Protein AF-A0A2U3YAX7-F1 (afdb_monomer)

InterPro domains:
  IPR008532 NFACT, RNA-binding domain [PF05670] (1-44)
  IPR039730 Jlp2/Ccd25 [PTHR13049] (1-126)

Solvent-accessible surface area (backbone atoms only — not comparable to full-atom values): 8819 Å² total; per-residue (Å²): 111,66,68,55,49,50,52,31,63,74,28,90,64,43,53,79,40,63,64,39,78,39,82,46,62,62,75,91,38,59,38,76,60,91,90,51,57,92,92,58,72,48,65,75,50,73,85,63,53,43,78,46,77,44,60,70,84,60,65,68,61,50,57,54,54,56,72,69,60,76,83,78,79,79,58,65,64,61,58,49,51,51,54,59,48,49,58,52,50,52,54,50,51,52,53,51,51,51,56,48,51,55,53,52,52,51,48,54,50,50,54,51,50,52,51,48,50,53,50,52,49,52,51,52,50,52,55,48,53,53,50,51,51,53,51,52,51,51,51,50,51,53,54,52,54,61,66,72,71,111

Secondary structure (DSSP, 8-state):
-HHHHHHHHT-TTTTTSSSEEEEE--GGGEE--TTSPTT--EES-GGGPEEEEE-S--HHHHHHHHHT---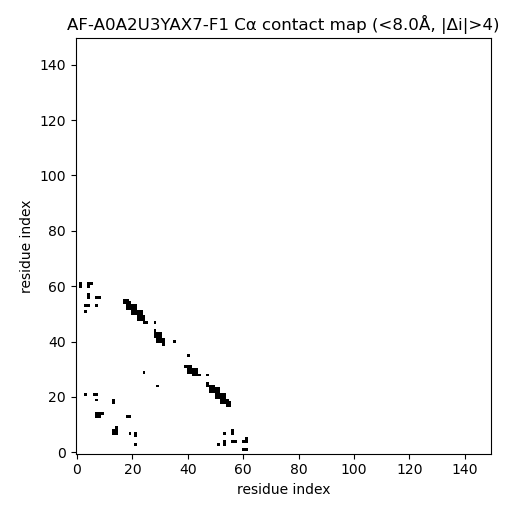----HHHHHHHHHHHHHHHHHHHHHHHHHHHHHHHHHHHHHHHHHHHHHHHHHHHHHHHHHHHHHHHHHHHHHHHHH--

Mean predicted aligned error: 16.53 Å

Structure (mmCIF, N/CA/C/O backbone):
data_AF-A0A2U3YAX7-F1
#
_entry.id   AF-A0A2U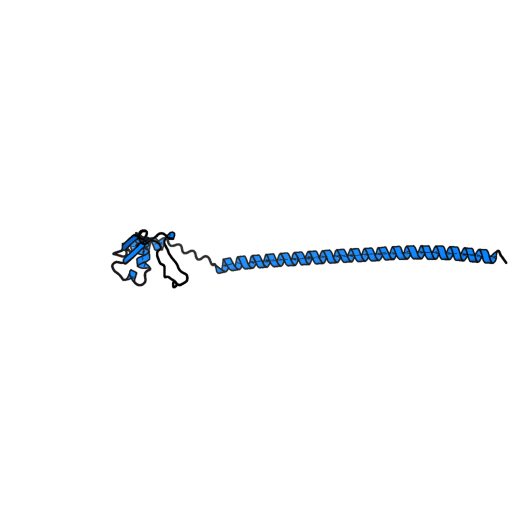3YAX7-F1
#
loop_
_atom_site.group_PDB
_atom_site.id
_atom_site.type_symbol
_atom_site.label_atom_id
_atom_site.label_alt_id
_atom_site.label_comp_id
_atom_site.label_asym_id
_atom_site.label_entity_id
_atom_site.label_seq_id
_atom_site.pdbx_PDB_ins_code
_atom_site.Cartn_x
_atom_site.Cartn_y
_atom_site.Cartn_z
_atom_site.occupancy
_atom_site.B_iso_or_equiv
_atom_site.auth_seq_id
_atom_site.auth_comp_id
_atom_site.auth_asym_id
_atom_site.auth_atom_id
_atom_site.pdbx_PDB_model_num
ATOM 1 N N . MET A 1 1 ? -8.594 -10.726 23.918 1.00 76.00 1 MET A N 1
ATOM 2 C CA . MET A 1 1 ? -9.242 -9.524 24.492 1.00 76.00 1 MET A CA 1
ATOM 3 C C . MET A 1 1 ? -8.551 -8.236 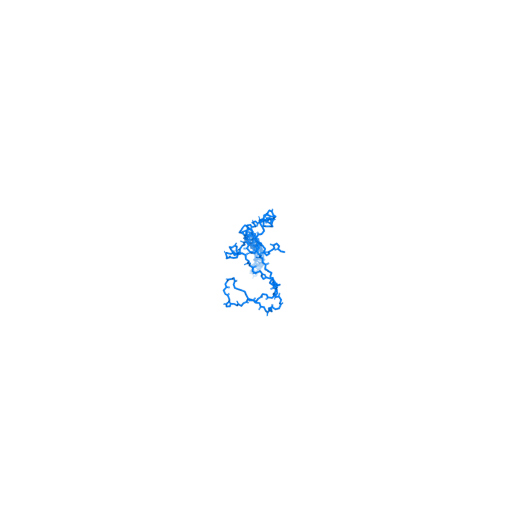24.060 1.00 76.00 1 MET A C 1
ATOM 5 O O . MET A 1 1 ? -9.243 -7.285 23.727 1.00 76.00 1 MET A O 1
ATOM 9 N N . ASP A 1 2 ? -7.221 -8.222 23.971 1.00 85.75 2 ASP A N 1
ATOM 10 C CA . ASP A 1 2 ? -6.407 -7.049 23.611 1.00 85.75 2 ASP A CA 1
ATOM 11 C C . ASP A 1 2 ? -6.876 -6.280 22.366 1.00 85.75 2 ASP A C 1
ATOM 13 O O . ASP A 1 2 ? -7.025 -5.059 22.410 1.00 85.75 2 ASP A O 1
ATOM 17 N N . CYS A 1 3 ? -7.200 -6.985 21.275 1.00 87.31 3 CYS A N 1
ATOM 18 C CA . CYS A 1 3 ? -7.688 -6.345 20.051 1.00 87.31 3 CYS A CA 1
ATOM 19 C C . CYS A 1 3 ? -9.002 -5.577 20.268 1.00 87.31 3 CYS A C 1
ATOM 21 O O . CYS A 1 3 ? -9.176 -4.506 19.698 1.00 87.31 3 CYS A O 1
ATOM 23 N N . ALA A 1 4 ? -9.916 -6.078 21.106 1.00 89.19 4 ALA A N 1
ATOM 24 C CA . ALA A 1 4 ? -11.192 -5.411 21.366 1.00 89.19 4 ALA A CA 1
ATOM 25 C C . ALA A 1 4 ? -10.989 -4.099 22.135 1.00 89.19 4 ALA A C 1
ATOM 27 O O . ALA A 1 4 ? -11.665 -3.105 21.869 1.00 89.19 4 ALA A O 1
ATOM 28 N N . HIS A 1 5 ? -10.029 -4.070 23.063 1.00 88.38 5 HIS A N 1
ATOM 29 C CA . HIS A 1 5 ? -9.663 -2.847 23.777 1.00 88.38 5 HIS A CA 1
ATOM 30 C C . HIS A 1 5 ? -9.007 -1.820 22.853 1.00 88.38 5 HIS A C 1
ATOM 32 O O . HIS A 1 5 ? -9.334 -0.638 22.944 1.00 88.38 5 HIS A O 1
ATOM 38 N N . LEU A 1 6 ? -8.150 -2.264 21.929 1.00 89.25 6 LEU A N 1
ATOM 39 C CA . LEU A 1 6 ? -7.554 -1.396 20.913 1.00 89.25 6 LEU A CA 1
ATOM 40 C C . LEU A 1 6 ? -8.619 -0.802 19.976 1.00 89.25 6 LEU A C 1
ATOM 42 O O . LEU A 1 6 ? -8.622 0.401 19.730 1.00 89.25 6 LEU A O 1
ATOM 46 N N . VAL A 1 7 ? -9.569 -1.619 19.508 1.00 89.56 7 VAL A N 1
ATOM 47 C CA . VAL A 1 7 ? -10.695 -1.163 18.673 1.00 89.56 7 VAL A CA 1
ATOM 48 C C . VAL A 1 7 ? -11.556 -0.142 19.415 1.00 89.56 7 VAL A C 1
ATOM 50 O O . VAL A 1 7 ? -11.896 0.896 18.852 1.00 89.56 7 VAL A O 1
ATOM 53 N N . LYS A 1 8 ? -11.870 -0.387 20.694 1.00 89.06 8 LYS A N 1
ATOM 54 C CA . LYS A 1 8 ? -12.606 0.576 21.524 1.00 89.06 8 LYS A CA 1
ATOM 55 C C . LYS A 1 8 ? -11.841 1.894 21.674 1.00 89.06 8 LYS A C 1
ATOM 57 O O . LYS A 1 8 ? -12.452 2.953 21.580 1.00 89.06 8 LYS A O 1
ATOM 62 N N . ALA A 1 9 ? -10.525 1.840 21.888 1.00 89.19 9 ALA A N 1
ATOM 63 C CA . ALA A 1 9 ? -9.689 3.030 22.036 1.00 89.19 9 ALA A CA 1
ATOM 64 C C . ALA A 1 9 ? -9.619 3.873 20.750 1.00 89.19 9 ALA A C 1
ATOM 66 O O . ALA A 1 9 ? -9.652 5.096 20.838 1.00 89.19 9 ALA A O 1
ATOM 67 N N . ASN A 1 10 ? -9.593 3.224 19.582 1.00 89.88 10 ASN A N 1
ATOM 68 C CA . ASN A 1 10 ? -9.524 3.875 18.268 1.00 89.88 10 ASN A CA 1
ATOM 69 C C . ASN A 1 10 ? -10.897 4.215 17.659 1.00 89.88 10 ASN A C 1
ATOM 71 O O . ASN A 1 10 ? -10.973 4.739 16.550 1.00 89.88 10 ASN A O 1
ATOM 75 N N . SER A 1 11 ? -11.995 3.915 18.353 1.00 88.94 11 SER A N 1
ATOM 76 C CA . SER A 1 11 ? -13.340 4.271 17.902 1.00 88.94 11 SER A CA 1
ATOM 77 C C . SER A 1 11 ? -13.702 5.686 18.356 1.00 88.94 11 SER A C 1
ATOM 79 O O . SER A 1 11 ? -13.660 5.980 19.549 1.00 88.94 11 SER A O 1
ATOM 81 N N . ILE A 1 12 ? -14.124 6.545 17.419 1.00 88.81 12 ILE A N 1
ATOM 82 C CA . ILE A 1 12 ? -14.488 7.953 17.680 1.00 88.81 12 ILE A CA 1
ATOM 83 C C . ILE A 1 12 ? -15.584 8.069 18.752 1.00 88.81 12 ILE A C 1
ATOM 85 O O . ILE A 1 12 ? -15.492 8.895 19.659 1.00 88.81 12 ILE A O 1
ATOM 89 N N . GLN A 1 13 ? -16.623 7.235 18.653 1.00 88.19 13 GLN A N 1
ATOM 90 C CA . GLN A 1 13 ? -17.711 7.190 19.633 1.00 88.19 13 GLN A CA 1
ATOM 91 C C . GLN A 1 13 ? -17.420 6.177 20.746 1.00 88.19 13 GLN A C 1
ATOM 93 O O . GLN A 1 13 ? -17.618 6.474 21.924 1.00 88.19 13 GLN A O 1
ATOM 98 N N . GLY A 1 14 ? -16.895 5.000 20.393 1.00 85.62 14 GLY A N 1
ATOM 99 C CA . GLY A 1 14 ? -16.712 3.893 21.330 1.00 85.62 14 GLY A CA 1
ATOM 100 C C . GLY A 1 14 ? -15.712 4.169 22.457 1.00 85.62 14 GLY A C 1
ATOM 101 O O . GLY A 1 14 ? -15.834 3.577 23.531 1.00 85.62 14 GLY A O 1
ATOM 102 N N . CYS A 1 15 ? -14.763 5.091 22.267 1.00 87.38 15 CYS A N 1
ATOM 103 C CA . CYS A 1 15 ? -13.795 5.440 23.305 1.00 87.38 15 CYS A CA 1
ATOM 104 C C . CYS A 1 15 ? -14.424 6.185 24.497 1.00 87.38 15 CYS A C 1
ATOM 106 O O . CYS A 1 15 ? -13.908 6.076 25.609 1.00 87.38 15 CYS A O 1
ATOM 108 N N . LYS A 1 16 ? -15.540 6.900 24.279 1.00 87.38 16 LYS A N 1
ATOM 109 C CA . LYS A 1 16 ? -16.263 7.674 25.307 1.00 87.38 16 LYS A CA 1
ATOM 110 C C . LYS A 1 16 ? -17.376 6.875 25.987 1.00 87.38 16 LYS A C 1
ATOM 112 O O . LYS A 1 16 ? -17.858 7.273 27.041 1.00 87.38 16 LYS A O 1
ATOM 117 N N . MET A 1 17 ? -17.808 5.771 25.381 1.00 87.38 17 MET A N 1
ATOM 118 C CA . MET A 1 17 ? -18.887 4.936 25.905 1.00 87.38 17 MET A CA 1
ATOM 119 C C . MET A 1 17 ? -18.360 3.968 26.966 1.00 87.38 17 MET A C 1
ATOM 121 O O . MET A 1 17 ? -17.285 3.386 26.796 1.00 87.38 17 MET A O 1
ATOM 125 N N . ASN A 1 18 ? -19.147 3.736 28.021 1.00 84.69 18 ASN A N 1
ATOM 126 C CA . ASN A 1 18 ? -18.813 2.771 29.072 1.00 84.69 18 ASN A CA 1
ATOM 127 C C . ASN A 1 18 ? -18.641 1.375 28.466 1.00 84.69 18 ASN A C 1
ATOM 129 O O . ASN A 1 18 ? -17.527 0.887 28.345 1.00 84.69 18 ASN A O 1
ATOM 133 N N . ASN A 1 19 ? -19.700 0.786 27.925 1.00 87.62 19 ASN A N 1
ATOM 134 C CA . ASN A 1 19 ? -19.676 -0.502 27.239 1.00 87.62 19 ASN A CA 1
ATOM 135 C C . ASN A 1 19 ? -19.713 -0.336 25.711 1.00 87.62 19 ASN A C 1
ATOM 137 O O . ASN A 1 19 ? -20.418 0.517 25.182 1.00 87.62 19 ASN A O 1
ATOM 141 N N . VAL A 1 20 ? -18.934 -1.148 24.990 1.00 90.50 20 VAL A N 1
ATOM 142 C CA . VAL A 1 20 ? -18.960 -1.219 23.518 1.00 90.50 20 VAL A CA 1
ATOM 143 C C . VAL A 1 20 ? -18.958 -2.675 23.081 1.00 90.50 20 VAL A C 1
ATOM 145 O O . VAL A 1 20 ? -18.195 -3.479 23.613 1.00 90.50 20 VAL A O 1
ATOM 148 N N . ASN A 1 21 ? -19.776 -2.990 22.082 1.00 91.56 21 ASN A N 1
ATOM 149 C CA . ASN A 1 21 ? -19.804 -4.298 21.446 1.00 91.56 21 ASN A CA 1
ATOM 150 C C . ASN A 1 21 ? -18.831 -4.310 20.266 1.00 91.56 21 ASN A C 1
ATOM 152 O O . ASN A 1 21 ? -18.976 -3.530 19.326 1.00 91.56 21 ASN A O 1
ATOM 156 N N . VAL A 1 22 ? -17.842 -5.198 20.313 1.00 90.94 22 VAL A N 1
ATOM 157 C CA . VAL A 1 22 ? -16.874 -5.406 19.235 1.00 90.94 22 VAL A CA 1
ATOM 158 C C . VAL A 1 22 ? -17.240 -6.674 18.478 1.00 90.94 22 VAL A C 1
ATOM 160 O O . VAL A 1 22 ? -17.407 -7.743 19.066 1.00 90.94 22 VAL A O 1
ATOM 163 N N . VAL A 1 23 ? -17.358 -6.547 17.160 1.00 92.06 23 VAL A N 1
ATOM 164 C CA . VAL A 1 23 ? -17.658 -7.656 16.256 1.00 92.06 23 VAL A CA 1
ATOM 165 C C . VAL A 1 23 ? -16.365 -8.342 15.819 1.00 92.06 23 VAL A C 1
ATOM 167 O O . VAL A 1 23 ? -15.474 -7.716 15.252 1.00 92.06 23 VAL A O 1
ATOM 170 N N . TYR A 1 24 ? -16.299 -9.650 16.043 1.00 91.81 24 TYR A N 1
ATOM 171 C CA . TYR A 1 24 ? -15.280 -10.554 15.535 1.00 91.81 24 TYR A CA 1
ATOM 172 C C . TYR A 1 24 ? -15.873 -11.428 14.437 1.00 91.81 24 TYR A C 1
ATOM 174 O O . TYR A 1 24 ? -16.775 -12.229 14.679 1.00 91.81 24 TYR A O 1
ATOM 182 N N . THR A 1 25 ? -15.338 -11.297 13.230 1.00 92.25 25 THR A N 1
ATOM 183 C CA . THR A 1 25 ? -15.733 -12.105 12.077 1.00 92.25 25 THR A CA 1
ATOM 184 C C . THR A 1 25 ? -14.497 -12.446 11.245 1.00 92.25 25 THR A C 1
ATOM 186 O O . THR A 1 25 ? -13.585 -11.619 11.152 1.00 92.25 25 THR A O 1
ATOM 189 N N . PRO A 1 26 ? -14.431 -13.639 10.630 1.00 92.88 26 PRO A N 1
ATOM 190 C CA . PRO A 1 26 ? -13.391 -13.938 9.654 1.00 92.88 26 PRO A CA 1
ATOM 191 C C . PRO A 1 26 ? -13.521 -13.032 8.422 1.00 92.88 26 PRO A C 1
ATOM 193 O O . PRO A 1 26 ? -14.624 -12.625 8.046 1.00 92.88 26 PRO A O 1
ATOM 196 N N . TRP A 1 27 ? -12.387 -12.752 7.772 1.00 91.25 27 TRP A N 1
ATOM 197 C CA . TRP A 1 27 ? -12.311 -11.890 6.586 1.00 91.25 27 TRP A CA 1
ATOM 198 C C . TRP A 1 27 ? -13.163 -12.412 5.420 1.00 91.25 27 TRP A C 1
ATOM 200 O O . TRP A 1 27 ? -13.775 -11.629 4.703 1.00 91.25 27 TRP A O 1
ATOM 210 N N . SER A 1 28 ? -13.268 -13.737 5.285 1.00 93.94 28 SER A N 1
ATOM 211 C CA . SER A 1 28 ? -14.064 -14.417 4.257 1.00 93.94 28 SER A CA 1
ATOM 212 C C . SER A 1 28 ? -15.570 -14.159 4.367 1.00 93.94 28 SER A C 1
ATOM 214 O O . SER A 1 28 ? -16.309 -14.418 3.423 1.00 93.94 28 SER A O 1
ATOM 216 N N . ASN A 1 29 ? -16.039 -13.659 5.512 1.00 93.44 29 ASN A N 1
ATOM 217 C CA . ASN A 1 29 ? -17.442 -13.337 5.747 1.00 93.44 29 ASN A CA 1
ATOM 218 C C . ASN A 1 29 ? -17.778 -11.861 5.459 1.00 93.44 29 ASN A C 1
ATOM 220 O O . ASN A 1 29 ? -18.943 -11.473 5.544 1.00 93.44 29 ASN A O 1
ATOM 224 N N . LEU A 1 30 ? -16.788 -11.027 5.131 1.00 92.75 30 LEU A N 1
ATOM 225 C CA . LEU A 1 30 ? -17.009 -9.623 4.793 1.00 92.75 30 LEU A CA 1
ATOM 226 C C . LEU A 1 30 ? -17.555 -9.504 3.367 1.00 92.75 30 LEU A C 1
ATOM 228 O O . LEU A 1 30 ? -16.958 -10.008 2.421 1.00 92.75 30 LEU A O 1
ATOM 232 N N . LYS A 1 31 ? -18.678 -8.800 3.217 1.00 93.00 31 LYS A N 1
ATOM 233 C CA . LYS A 1 31 ? -19.323 -8.518 1.934 1.00 93.00 31 LYS A CA 1
ATOM 234 C C . LYS A 1 31 ? -19.149 -7.044 1.591 1.00 93.00 31 LYS A C 1
ATOM 236 O O . LYS A 1 31 ? -19.619 -6.181 2.333 1.00 93.00 31 LYS A O 1
ATOM 241 N N . LYS A 1 32 ? -18.547 -6.759 0.438 1.00 92.56 32 LYS A N 1
ATOM 242 C CA . LYS A 1 32 ? -18.459 -5.409 -0.129 1.00 92.56 32 LYS A CA 1
ATOM 243 C C . LYS A 1 32 ? -19.118 -5.396 -1.504 1.00 92.56 32 LYS A C 1
ATOM 245 O O . LYS A 1 32 ? -18.754 -6.195 -2.360 1.00 92.56 32 LYS A O 1
ATOM 250 N N . THR A 1 33 ? -20.100 -4.522 -1.702 1.00 92.12 33 THR A N 1
ATOM 251 C CA . THR A 1 33 ? -20.695 -4.257 -3.021 1.00 92.12 33 THR A CA 1
ATOM 252 C C . THR A 1 33 ? -20.143 -2.951 -3.585 1.00 92.12 33 THR A C 1
ATOM 254 O O . THR A 1 33 ? -19.658 -2.111 -2.826 1.00 92.12 33 THR A O 1
ATOM 257 N N . ALA A 1 34 ? -20.185 -2.795 -4.911 1.00 91.25 34 ALA A N 1
ATOM 258 C CA . ALA A 1 34 ? -19.676 -1.598 -5.585 1.00 91.25 34 ALA A CA 1
ATOM 259 C C . ALA A 1 34 ? -20.421 -0.325 -5.150 1.00 91.25 34 ALA A C 1
ATOM 261 O O . ALA A 1 34 ? -19.812 0.730 -5.038 1.00 91.25 34 ALA A O 1
ATOM 262 N N . ASP A 1 35 ? -21.705 -0.459 -4.815 1.00 92.62 35 ASP A N 1
ATOM 263 C CA . ASP A 1 35 ? -22.568 0.650 -4.396 1.00 92.62 35 ASP A CA 1
ATOM 264 C C . ASP A 1 35 ? -22.387 1.064 -2.922 1.00 92.62 35 ASP A C 1
ATOM 266 O O . ASP A 1 35 ? -23.106 1.929 -2.437 1.00 92.62 35 ASP A O 1
ATOM 270 N N . MET A 1 36 ? -21.487 0.419 -2.165 1.00 93.56 36 MET A N 1
ATOM 271 C CA . MET A 1 36 ? -21.275 0.738 -0.746 1.00 93.56 36 MET A CA 1
ATOM 272 C C . MET A 1 36 ? -20.202 1.807 -0.551 1.00 93.56 36 MET A C 1
ATOM 274 O O . MET A 1 36 ? -19.060 1.618 -0.980 1.00 93.56 36 MET A O 1
ATOM 278 N N . ASP A 1 37 ? -20.511 2.811 0.269 1.00 91.56 37 ASP A N 1
ATOM 279 C CA . ASP A 1 37 ? -19.599 3.895 0.642 1.00 91.56 37 ASP A CA 1
ATOM 280 C C . ASP A 1 37 ? -18.305 3.412 1.313 1.00 91.56 37 ASP A C 1
ATOM 282 O O . ASP A 1 37 ? -18.210 2.318 1.889 1.00 91.56 37 ASP A O 1
ATOM 286 N N . VAL A 1 38 ? -17.262 4.240 1.251 1.00 88.56 38 VAL A N 1
ATOM 287 C CA . VAL A 1 38 ? -15.965 3.956 1.879 1.00 88.56 38 VAL A CA 1
ATOM 288 C C . VAL A 1 38 ? -16.148 3.768 3.390 1.00 88.56 38 VAL A C 1
ATOM 290 O O . VAL A 1 38 ? -16.718 4.610 4.074 1.00 88.56 38 VAL A O 1
ATOM 293 N N . GLY A 1 39 ? -15.669 2.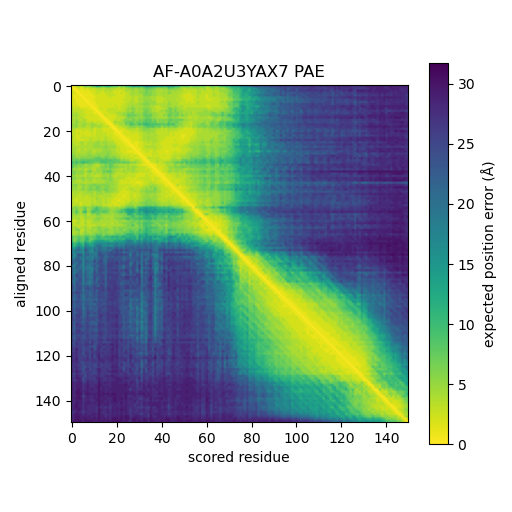637 3.916 1.00 86.81 39 GLY A N 1
ATOM 294 C CA . GLY A 1 39 ? -15.826 2.259 5.326 1.00 86.81 39 GLY A CA 1
ATOM 295 C C . GLY A 1 39 ? -17.082 1.437 5.642 1.00 86.81 39 GLY A C 1
ATOM 296 O O . GLY A 1 39 ? -17.131 0.808 6.697 1.00 86.81 39 GLY A O 1
ATOM 297 N N . GLN A 1 40 ? -18.057 1.353 4.731 1.00 90.75 40 GLN A N 1
ATOM 298 C CA . GLN A 1 40 ? -19.219 0.477 4.896 1.00 90.75 40 GLN A CA 1
ATOM 299 C C . GLN A 1 40 ? -18.908 -0.950 4.427 1.00 90.75 40 GLN A C 1
ATOM 301 O O . GLN A 1 40 ? -18.384 -1.158 3.327 1.00 90.75 40 GLN A O 1
ATOM 306 N N . ILE A 1 41 ? -19.249 -1.936 5.259 1.00 91.44 41 ILE A N 1
ATOM 307 C CA . ILE A 1 41 ? -19.053 -3.366 4.999 1.00 91.44 41 ILE A CA 1
ATOM 308 C C . ILE A 1 41 ? -20.279 -4.131 5.521 1.00 91.44 41 ILE A C 1
ATOM 310 O O . ILE A 1 41 ? -20.797 -3.817 6.592 1.00 91.44 41 ILE A O 1
ATOM 314 N N . GLY A 1 42 ? -20.750 -5.126 4.767 1.00 92.12 42 GLY A N 1
ATOM 315 C CA . GLY A 1 42 ? -21.787 -6.072 5.192 1.00 92.12 42 GLY A CA 1
ATOM 316 C C . GLY A 1 42 ? -21.217 -7.445 5.565 1.00 92.12 42 GLY A C 1
ATOM 317 O O . GLY A 1 42 ? -20.020 -7.692 5.434 1.00 92.12 42 GLY A O 1
ATOM 318 N N . PHE A 1 43 ? -22.082 -8.375 5.976 1.00 94.62 43 PHE A N 1
ATOM 319 C CA . PHE A 1 43 ? -21.703 -9.767 6.258 1.00 94.62 43 PHE A CA 1
ATOM 320 C C . PHE A 1 43 ? -22.440 -10.737 5.334 1.00 94.62 43 PHE A C 1
ATOM 322 O O . PHE A 1 43 ? -23.615 -10.529 5.029 1.00 94.62 43 PHE A O 1
ATOM 329 N N . HIS A 1 44 ? -21.775 -11.813 4.910 1.00 92.69 44 HIS A N 1
ATOM 330 C CA . HIS A 1 44 ? -22.414 -12.888 4.145 1.00 92.69 44 HIS A CA 1
ATOM 331 C C . HIS A 1 44 ? -23.284 -13.786 5.037 1.00 92.69 44 HIS A C 1
ATOM 333 O O . HIS A 1 44 ? -24.403 -14.136 4.669 1.00 92.69 44 HIS A O 1
ATOM 339 N N . ARG A 1 45 ? -22.784 -14.146 6.222 1.00 93.62 45 ARG A N 1
ATOM 340 C CA . ARG A 1 45 ? -23.437 -15.009 7.211 1.00 93.62 45 ARG A CA 1
ATOM 341 C C . ARG A 1 45 ? -23.356 -14.369 8.591 1.00 93.62 45 ARG A C 1
ATOM 343 O O . ARG A 1 45 ? -22.279 -14.234 9.165 1.00 93.62 45 ARG A O 1
ATOM 350 N N . GLN A 1 46 ? -24.508 -14.035 9.168 1.00 91.81 46 GLN A N 1
ATOM 351 C CA . GLN A 1 46 ? -24.567 -13.472 10.524 1.00 91.81 46 GLN A CA 1
ATOM 352 C C . GLN A 1 46 ? -24.195 -14.485 11.617 1.00 91.81 46 GLN A C 1
ATOM 354 O O . GLN A 1 46 ? -23.765 -14.091 12.692 1.00 91.81 46 GLN A O 1
ATOM 359 N N . LYS A 1 47 ? -24.302 -15.791 11.347 1.00 91.88 47 LYS A N 1
ATOM 360 C CA . LYS A 1 47 ? -23.933 -16.845 12.309 1.00 91.88 47 LYS A CA 1
ATOM 361 C C . LYS A 1 47 ? -22.433 -16.885 12.623 1.00 91.88 47 LYS A C 1
ATOM 363 O O . LYS A 1 47 ? -22.055 -17.296 13.713 1.00 91.88 47 LYS A O 1
ATOM 368 N N . ASP A 1 48 ? -21.599 -16.433 11.688 1.00 90.00 48 ASP A N 1
ATOM 369 C CA . ASP A 1 48 ? -20.138 -16.407 11.844 1.00 90.00 48 ASP A CA 1
ATOM 370 C C . ASP A 1 48 ? -19.656 -15.135 12.572 1.00 90.00 48 ASP A C 1
ATOM 372 O O . ASP A 1 48 ? -18.456 -14.945 12.783 1.00 90.00 48 ASP A O 1
ATOM 376 N N . VAL A 1 49 ? -20.588 -14.256 12.960 1.00 91.00 49 VAL A N 1
ATOM 377 C CA . VAL A 1 49 ? -20.315 -13.024 13.697 1.00 91.00 49 VAL A CA 1
ATOM 378 C C . VAL A 1 49 ? -20.357 -13.311 15.194 1.00 91.00 49 VAL A C 1
ATOM 380 O O . VAL A 1 49 ? -21.398 -13.649 15.753 1.00 91.00 49 VAL A O 1
ATOM 383 N N . LYS A 1 50 ? -19.219 -13.135 15.865 1.00 92.44 50 LYS A N 1
ATOM 384 C CA . LYS A 1 50 ? -19.112 -13.209 17.325 1.00 92.44 50 LYS A CA 1
ATOM 385 C C . LYS A 1 50 ? -19.060 -11.803 17.898 1.00 92.44 50 LYS A C 1
ATOM 387 O O . LYS A 1 50 ? -18.241 -10.994 17.473 1.00 92.44 50 LYS A O 1
ATOM 392 N N . ILE A 1 51 ? -19.910 -11.510 18.874 1.00 91.94 51 ILE A N 1
ATOM 393 C CA . ILE A 1 51 ? -19.946 -10.203 19.535 1.00 91.94 51 ILE A CA 1
ATOM 394 C C . ILE A 1 51 ? -19.276 -10.332 20.900 1.00 91.94 51 ILE A C 1
ATOM 396 O O . ILE A 1 51 ? -19.621 -11.216 21.680 1.00 91.94 51 ILE A O 1
ATOM 400 N N . VAL A 1 52 ? -18.312 -9.458 21.178 1.00 90.56 52 VAL A N 1
ATOM 401 C CA . VAL A 1 52 ? -17.616 -9.378 22.465 1.00 90.56 52 VAL A CA 1
ATOM 402 C C . VAL A 1 52 ? -17.866 -8.008 23.073 1.00 90.56 52 VAL A C 1
ATOM 404 O O . VAL A 1 52 ? -17.535 -6.985 22.472 1.00 90.56 52 VAL A O 1
ATOM 407 N N . THR A 1 53 ? -18.423 -7.983 24.278 1.00 89.88 53 THR A N 1
ATOM 408 C CA . THR A 1 53 ? -18.677 -6.743 25.014 1.00 89.88 53 THR A CA 1
ATOM 409 C C . THR A 1 53 ? -17.437 -6.330 25.800 1.00 89.88 53 THR A C 1
ATOM 411 O O . THR A 1 53 ? -16.864 -7.121 26.546 1.00 89.88 53 THR A O 1
ATOM 414 N N . VAL A 1 54 ? -17.022 -5.074 25.640 1.00 86.19 54 VAL A N 1
ATOM 415 C CA . VAL A 1 54 ? -15.916 -4.458 26.379 1.00 86.19 54 VAL A CA 1
ATOM 416 C C . VAL A 1 54 ? -16.462 -3.368 27.296 1.00 86.19 54 VAL A C 1
ATOM 418 O O . VAL A 1 54 ? -16.869 -2.303 26.822 1.00 86.19 54 VAL A O 1
ATOM 421 N N . GLU A 1 55 ? -16.432 -3.622 28.604 1.00 82.81 55 GLU A N 1
ATOM 422 C CA . GLU A 1 55 ? -17.012 -2.747 29.636 1.00 82.81 55 GLU A CA 1
ATOM 423 C C . GLU A 1 55 ? -16.099 -1.618 30.108 1.00 82.81 55 GLU A C 1
ATOM 425 O O . GLU A 1 55 ? -16.561 -0.516 30.365 1.00 82.81 55 GLU A O 1
ATOM 430 N N . LYS A 1 56 ? -14.800 -1.870 30.272 1.00 80.19 56 LYS A N 1
ATOM 431 C CA . LYS A 1 56 ? -13.845 -0.840 30.690 1.00 80.19 56 LYS A CA 1
ATOM 432 C C . LYS A 1 56 ? -12.610 -0.898 29.816 1.00 80.19 56 LYS A C 1
ATOM 434 O O . LYS A 1 56 ? -12.139 -1.967 29.433 1.00 80.19 56 LYS A O 1
ATOM 439 N N . LYS A 1 57 ? -12.098 0.284 29.482 1.00 72.56 57 LYS A N 1
ATOM 440 C CA . LYS A 1 57 ? -10.814 0.425 28.803 1.00 72.56 57 LYS A CA 1
ATOM 441 C C . LYS A 1 57 ? -9.708 0.119 29.810 1.00 72.56 57 LYS A C 1
ATOM 443 O O . LYS A 1 57 ? -9.614 0.779 30.840 1.00 72.56 57 LYS A O 1
ATOM 448 N N . VAL A 1 58 ? -8.869 -0.861 29.492 1.00 82.06 58 VAL A N 1
ATOM 449 C CA . VAL A 1 58 ? -7.690 -1.205 30.292 1.00 82.06 58 VAL A CA 1
ATOM 450 C C . VAL A 1 58 ? -6.472 -0.519 29.675 1.00 82.06 58 VAL A C 1
ATOM 452 O O . VAL A 1 58 ? -5.972 -0.944 28.632 1.00 82.06 58 VAL A O 1
ATOM 455 N N . ASN A 1 59 ? -6.006 0.563 30.304 1.00 81.69 59 ASN A N 1
ATOM 456 C CA . ASN A 1 59 ? -4.883 1.361 29.795 1.00 81.69 59 ASN A CA 1
ATOM 457 C C . ASN A 1 59 ? -3.565 0.578 29.756 1.00 81.69 59 ASN A C 1
ATOM 459 O O . ASN A 1 59 ? -2.761 0.796 28.858 1.00 81.69 59 ASN A O 1
ATOM 463 N N . GLU A 1 60 ? -3.354 -0.366 30.672 1.00 84.94 60 GLU A N 1
ATOM 464 C CA . GLU A 1 60 ? -2.144 -1.198 30.705 1.00 84.94 60 GLU A CA 1
ATOM 465 C C . GLU A 1 60 ? -1.972 -2.027 29.427 1.00 84.94 60 GLU A C 1
ATOM 467 O O . GLU A 1 60 ? -0.873 -2.112 28.878 1.00 84.94 60 GLU A O 1
ATOM 472 N N . ILE A 1 61 ? -3.073 -2.583 28.910 1.00 84.56 61 ILE A N 1
ATOM 473 C CA . ILE A 1 61 ? -3.072 -3.378 27.678 1.00 84.56 61 ILE A CA 1
ATOM 474 C C . ILE A 1 61 ? -2.717 -2.493 26.481 1.00 84.56 61 ILE A C 1
ATOM 476 O O . ILE A 1 61 ? -1.907 -2.898 25.650 1.00 84.56 61 ILE A O 1
ATOM 480 N N . LEU A 1 62 ? -3.268 -1.278 26.418 1.00 84.06 62 LEU A N 1
ATOM 481 C CA . LEU A 1 62 ? -2.955 -0.316 25.358 1.00 84.06 62 LEU A CA 1
ATOM 482 C C . LEU A 1 62 ? -1.490 0.118 25.414 1.00 84.06 62 LEU A C 1
ATOM 484 O O . LEU A 1 62 ? -0.787 0.002 24.417 1.00 84.06 62 LEU A O 1
ATOM 488 N N . ASN A 1 63 ? -1.009 0.512 26.593 1.00 85.75 63 ASN A N 1
ATOM 489 C CA . ASN A 1 63 ? 0.369 0.956 26.787 1.00 85.75 63 ASN A CA 1
ATOM 490 C C . ASN A 1 63 ? 1.377 -0.152 26.450 1.00 85.75 63 ASN A C 1
ATOM 492 O O . ASN A 1 63 ? 2.453 0.124 25.924 1.00 85.75 63 ASN A O 1
ATOM 496 N N . ARG A 1 64 ? 1.048 -1.418 26.734 1.00 88.88 64 ARG A N 1
ATOM 497 C CA . ARG A 1 64 ? 1.875 -2.564 26.335 1.00 88.88 64 ARG A CA 1
ATOM 498 C C . ARG A 1 64 ? 1.918 -2.736 24.815 1.00 88.88 64 ARG A C 1
ATOM 500 O O . ARG A 1 64 ? 2.995 -2.974 24.281 1.00 88.88 64 ARG A O 1
ATOM 507 N N . LEU A 1 65 ? 0.775 -2.624 24.134 1.00 84.25 65 LEU A N 1
ATOM 508 C CA . LEU A 1 65 ? 0.687 -2.754 22.673 1.00 84.25 65 LEU A CA 1
ATOM 509 C C . LEU A 1 65 ? 1.370 -1.595 21.940 1.00 84.25 65 LEU A C 1
ATOM 511 O O . LEU A 1 65 ? 1.970 -1.793 20.890 1.00 84.25 65 LEU A O 1
ATOM 515 N N . GLU A 1 66 ? 1.290 -0.386 22.484 1.00 83.06 66 GLU A N 1
ATOM 516 C CA . GLU A 1 66 ? 1.911 0.793 21.885 1.00 83.06 66 GLU A CA 1
ATOM 517 C C . GLU A 1 66 ? 3.439 0.728 21.967 1.00 83.06 66 GLU A C 1
ATOM 519 O O . GLU A 1 66 ? 4.123 1.047 21.001 1.00 83.06 66 GLU A O 1
ATOM 524 N N . LYS A 1 67 ? 3.985 0.183 23.062 1.00 81.62 67 LYS A N 1
ATOM 525 C CA . LYS A 1 67 ? 5.431 -0.060 23.201 1.00 81.62 67 LYS A CA 1
ATOM 526 C C . LYS A 1 67 ? 5.988 -1.071 22.198 1.00 81.62 67 LYS A C 1
ATOM 528 O O . LYS A 1 67 ? 7.168 -1.004 21.874 1.00 81.62 67 LYS A O 1
ATOM 533 N N . THR A 1 68 ? 5.177 -2.016 21.724 1.00 76.69 68 THR A N 1
ATOM 534 C CA . THR A 1 68 ? 5.595 -3.000 20.711 1.00 76.69 68 THR A CA 1
ATOM 535 C C . THR A 1 68 ? 5.299 -2.545 19.283 1.00 76.69 68 THR A C 1
ATOM 537 O O . THR A 1 68 ? 5.659 -3.244 18.332 1.00 76.69 68 THR A O 1
ATOM 540 N N . LYS A 1 69 ? 4.660 -1.382 19.105 1.00 75.25 69 LYS A N 1
ATOM 541 C CA . LYS A 1 69 ? 4.355 -0.819 17.794 1.00 75.25 69 LYS A CA 1
ATOM 542 C C . LYS A 1 69 ? 5.648 -0.340 17.134 1.00 75.25 69 LYS A C 1
ATOM 544 O O . LYS A 1 69 ? 6.161 0.732 17.428 1.00 75.25 69 LYS A O 1
ATOM 549 N N . MET A 1 70 ? 6.165 -1.140 16.210 1.00 68.38 70 MET A N 1
ATOM 550 C CA . MET A 1 70 ? 7.215 -0.707 15.292 1.00 68.38 70 MET A CA 1
ATOM 551 C C . MET A 1 70 ? 6.557 -0.128 14.043 1.00 68.38 70 MET A C 1
ATOM 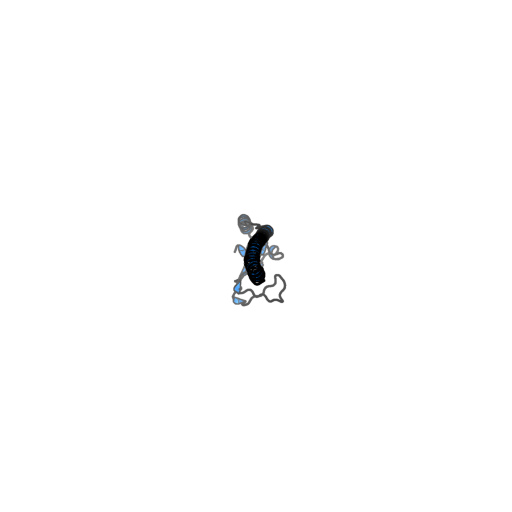553 O O . MET A 1 70 ? 6.124 -0.871 13.163 1.00 68.38 70 MET A O 1
ATOM 557 N N . GLU A 1 71 ? 6.468 1.197 13.958 1.00 62.09 71 GLU A N 1
ATOM 558 C CA . GLU A 1 71 ? 6.107 1.857 12.706 1.00 62.09 71 GLU A CA 1
ATOM 559 C C . GLU A 1 71 ? 7.321 1.842 11.781 1.00 62.09 71 GLU A C 1
ATOM 561 O O . GLU A 1 71 ? 8.265 2.616 11.929 1.00 62.09 71 GLU A O 1
ATOM 566 N N . ARG A 1 72 ? 7.312 0.920 10.818 1.00 60.88 72 ARG A N 1
ATOM 567 C CA . ARG A 1 72 ? 8.129 1.096 9.624 1.00 60.88 72 ARG A CA 1
ATOM 568 C C . ARG A 1 72 ? 7.383 2.089 8.743 1.00 60.88 72 ARG A C 1
ATOM 570 O O . ARG A 1 72 ? 6.223 1.853 8.414 1.00 60.88 72 ARG A O 1
ATOM 577 N N . PHE A 1 73 ? 8.063 3.151 8.340 1.00 55.41 73 PHE A N 1
ATOM 578 C CA . PHE A 1 73 ? 7.648 4.005 7.234 1.00 55.41 73 PHE A CA 1
ATOM 579 C C . PHE A 1 73 ? 8.499 3.625 6.017 1.00 55.41 73 PHE A C 1
ATOM 581 O O . PHE A 1 73 ? 9.522 4.268 5.783 1.00 55.41 73 PHE A O 1
ATOM 588 N N . PRO A 1 74 ? 8.177 2.548 5.268 1.00 61.53 74 PRO A N 1
ATOM 589 C CA . PRO A 1 74 ? 8.759 2.383 3.948 1.00 61.53 74 PRO A CA 1
ATOM 590 C C . PRO A 1 74 ? 8.343 3.592 3.115 1.00 61.53 74 PRO A C 1
ATOM 592 O O . PRO A 1 74 ? 7.150 3.846 2.931 1.00 61.53 74 PRO A O 1
ATOM 595 N N . ASP A 1 75 ? 9.320 4.364 2.656 1.00 60.56 75 ASP A N 1
ATOM 596 C CA . ASP A 1 75 ? 9.082 5.445 1.713 1.00 60.56 75 ASP A CA 1
ATOM 597 C C . ASP A 1 75 ? 8.733 4.833 0.348 1.00 60.56 75 ASP A C 1
ATOM 599 O O . ASP A 1 75 ? 9.594 4.516 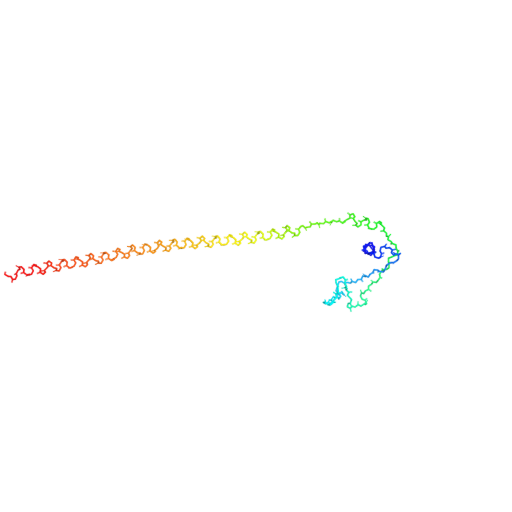-0.475 1.00 60.56 75 ASP A O 1
ATOM 603 N N . LEU A 1 76 ? 7.432 4.626 0.131 1.00 59.84 76 LEU A N 1
ATOM 604 C CA . LEU A 1 76 ? 6.879 4.076 -1.107 1.00 59.84 76 LEU A CA 1
ATOM 605 C C . LEU A 1 76 ? 7.205 4.955 -2.329 1.00 59.84 76 LEU A C 1
ATOM 607 O O . LEU A 1 76 ? 7.189 4.458 -3.457 1.00 59.84 76 LEU A O 1
ATOM 611 N N . ALA A 1 77 ? 7.496 6.248 -2.132 1.00 61.62 77 ALA A N 1
ATOM 612 C CA . ALA A 1 77 ? 7.893 7.142 -3.213 1.00 61.62 77 ALA A CA 1
ATOM 613 C C . ALA A 1 77 ? 9.343 6.876 -3.642 1.00 61.62 77 ALA A C 1
ATOM 615 O O . ALA A 1 77 ? 9.607 6.784 -4.842 1.00 61.62 77 ALA A O 1
ATOM 616 N N . ALA A 1 78 ? 10.250 6.659 -2.686 1.00 62.09 78 ALA A N 1
ATOM 617 C CA . ALA A 1 78 ? 11.641 6.305 -2.968 1.00 62.09 78 ALA A CA 1
ATOM 618 C C . ALA A 1 78 ? 11.770 4.936 -3.664 1.00 62.09 78 ALA A C 1
ATOM 620 O O . ALA A 1 78 ? 12.532 4.796 -4.624 1.00 62.09 78 ALA A O 1
ATOM 621 N N . GLU A 1 79 ? 10.987 3.934 -3.245 1.00 61.22 79 GLU A N 1
ATOM 622 C CA . GLU A 1 79 ? 10.958 2.622 -3.915 1.00 61.22 79 GLU A CA 1
ATOM 623 C C . GLU A 1 79 ? 10.436 2.711 -5.356 1.00 61.22 79 GLU A C 1
ATOM 625 O O . GLU A 1 79 ? 10.971 2.059 -6.258 1.00 61.22 79 GLU A O 1
ATOM 630 N N . LYS A 1 80 ? 9.422 3.550 -5.599 1.00 65.81 80 LYS A N 1
ATOM 631 C CA . LYS A 1 80 ? 8.881 3.772 -6.944 1.00 65.81 80 LYS A CA 1
ATOM 632 C C . LYS A 1 80 ? 9.871 4.516 -7.844 1.00 65.81 80 LYS A C 1
ATOM 634 O O . LYS A 1 80 ? 10.066 4.114 -8.988 1.00 65.81 80 LYS A O 1
ATOM 639 N N . GLU A 1 81 ? 10.542 5.548 -7.330 1.00 62.53 81 GLU A N 1
ATOM 640 C CA . GLU A 1 81 ? 11.541 6.298 -8.101 1.00 62.53 81 GLU A CA 1
ATOM 641 C C . GLU A 1 81 ? 12.750 5.428 -8.478 1.00 62.53 81 GLU A C 1
ATOM 643 O O . GLU A 1 81 ? 13.282 5.557 -9.583 1.00 62.53 81 GLU A O 1
ATOM 648 N N . CYS A 1 82 ? 13.166 4.513 -7.595 1.00 63.75 82 CYS A N 1
ATOM 649 C CA . CYS A 1 82 ? 14.258 3.581 -7.870 1.00 63.75 82 CYS A CA 1
ATOM 650 C C . CYS A 1 82 ? 13.932 2.677 -9.073 1.00 63.75 82 CYS A C 1
ATOM 652 O O . CYS A 1 82 ? 14.708 2.625 -10.031 1.00 63.75 82 CYS A O 1
ATOM 654 N N . ARG A 1 83 ? 12.734 2.072 -9.085 1.00 61.00 83 ARG A N 1
ATOM 655 C CA . ARG A 1 83 ? 12.250 1.249 -10.207 1.00 61.00 83 ARG A CA 1
ATOM 656 C C . ARG A 1 83 ? 12.146 2.056 -11.509 1.00 61.00 83 ARG A C 1
ATOM 658 O O . ARG A 1 83 ? 12.641 1.622 -12.548 1.00 61.00 83 ARG A O 1
ATOM 665 N N . ASP A 1 84 ? 11.584 3.264 -11.451 1.00 61.19 84 ASP A N 1
ATOM 666 C CA . ASP A 1 84 ? 11.427 4.135 -12.627 1.00 61.19 84 ASP A CA 1
ATOM 667 C C . ASP A 1 84 ? 12.778 4.648 -13.179 1.00 61.19 84 ASP A C 1
ATOM 669 O O . ASP A 1 84 ? 12.905 5.010 -14.357 1.00 61.19 84 ASP A O 1
ATOM 673 N N . ARG A 1 85 ? 13.816 4.727 -12.337 1.00 67.88 85 ARG A N 1
ATOM 674 C CA . ARG A 1 85 ? 15.180 5.102 -12.744 1.00 67.88 85 ARG A CA 1
ATOM 675 C C . ARG A 1 85 ? 15.893 3.942 -13.438 1.00 67.88 85 ARG A C 1
ATOM 677 O O . ARG A 1 85 ? 16.559 4.176 -14.448 1.00 67.88 85 ARG A O 1
ATOM 684 N N . GLU A 1 86 ? 15.721 2.725 -12.937 1.00 64.62 86 GLU A N 1
ATOM 685 C CA . GLU A 1 86 ? 16.312 1.513 -13.507 1.00 64.62 86 GLU A CA 1
ATOM 686 C C . GLU A 1 86 ? 15.739 1.217 -14.903 1.00 64.62 86 GLU A C 1
ATOM 688 O O . GLU A 1 86 ? 16.501 1.134 -15.869 1.00 64.62 86 GLU A O 1
ATOM 693 N N . GLU A 1 87 ? 14.410 1.265 -15.070 1.00 65.19 87 GLU A N 1
ATOM 694 C CA . GLU A 1 87 ? 13.772 1.086 -16.385 1.00 65.19 87 GLU A CA 1
ATOM 695 C C . GLU A 1 87 ? 14.223 2.128 -17.425 1.00 65.19 87 GLU A C 1
ATOM 697 O O . GLU A 1 87 ? 14.369 1.828 -18.617 1.00 65.19 87 GLU A O 1
ATOM 702 N N . ARG A 1 88 ? 14.443 3.384 -17.008 1.00 64.44 88 ARG A N 1
ATOM 703 C CA . ARG A 1 88 ? 14.934 4.435 -17.916 1.00 64.44 88 ARG A CA 1
ATOM 704 C C . ARG A 1 88 ? 16.385 4.209 -18.324 1.00 64.44 88 ARG A C 1
ATOM 706 O O . ARG A 1 88 ? 16.735 4.520 -19.465 1.00 64.44 88 ARG A O 1
ATOM 713 N N . ASN A 1 89 ? 17.219 3.698 -17.424 1.00 69.69 89 ASN A N 1
ATOM 714 C CA . ASN A 1 89 ? 18.615 3.399 -17.727 1.00 69.69 89 ASN A CA 1
ATOM 715 C C . ASN A 1 89 ? 18.739 2.202 -18.674 1.00 69.69 89 ASN A C 1
ATOM 717 O O . ASN A 1 89 ? 19.482 2.292 -19.652 1.00 69.69 89 ASN A O 1
ATOM 721 N N . GLU A 1 90 ? 17.952 1.145 -18.470 1.00 70.44 90 GLU A N 1
ATOM 722 C CA . GLU A 1 90 ? 17.926 -0.014 -19.369 1.00 70.44 90 GLU A CA 1
ATOM 723 C C . GLU A 1 90 ? 17.463 0.362 -20.780 1.00 70.44 90 GLU A C 1
ATOM 725 O O . GLU A 1 90 ? 18.136 0.044 -21.764 1.00 70.44 90 GLU A O 1
ATOM 730 N N . LYS A 1 91 ? 16.369 1.128 -20.900 1.00 70.88 91 LYS A N 1
ATOM 731 C CA . LYS A 1 91 ? 15.876 1.604 -22.205 1.00 70.88 91 LYS A CA 1
ATOM 732 C C . LYS A 1 91 ? 16.915 2.469 -22.924 1.00 70.88 91 LYS A C 1
ATOM 734 O O . LYS A 1 91 ? 17.105 2.332 -24.133 1.00 70.88 91 LYS A O 1
ATOM 739 N N . LYS A 1 92 ? 17.633 3.338 -22.200 1.00 72.38 92 LYS A N 1
ATOM 740 C CA . LYS A 1 92 ? 18.721 4.150 -22.777 1.00 72.38 92 LYS A CA 1
ATOM 741 C C . LYS A 1 92 ? 19.893 3.291 -23.253 1.00 72.38 92 LYS A C 1
ATOM 743 O O . LYS A 1 92 ? 20.380 3.524 -24.359 1.00 72.38 92 LYS A O 1
ATOM 748 N N . ALA A 1 93 ? 20.313 2.303 -22.464 1.00 73.25 93 ALA A N 1
ATOM 749 C CA . ALA A 1 93 ? 21.402 1.399 -22.824 1.00 73.25 93 ALA A CA 1
ATOM 750 C C . ALA A 1 93 ? 21.067 0.575 -24.080 1.00 73.25 93 ALA A C 1
ATOM 752 O O . ALA A 1 93 ? 21.888 0.484 -24.993 1.00 73.25 93 ALA A O 1
ATOM 753 N N . GLN A 1 94 ? 19.836 0.063 -24.185 1.00 75.12 94 GLN A N 1
ATOM 754 C CA . GLN A 1 94 ? 19.375 -0.678 -25.363 1.00 75.12 94 GLN A CA 1
ATOM 755 C C . GLN A 1 94 ? 19.348 0.192 -26.628 1.00 75.12 94 GLN A C 1
ATOM 757 O O . GLN A 1 94 ? 19.834 -0.226 -27.679 1.00 75.12 94 GLN A O 1
ATOM 762 N N . ILE A 1 95 ? 18.845 1.429 -26.532 1.00 75.62 95 ILE A N 1
ATOM 763 C CA . ILE A 1 95 ? 18.825 2.367 -27.667 1.00 75.62 95 ILE A CA 1
ATOM 764 C C . ILE A 1 95 ? 20.250 2.742 -28.095 1.00 75.62 95 ILE A C 1
ATOM 766 O O . ILE A 1 95 ? 20.528 2.855 -29.29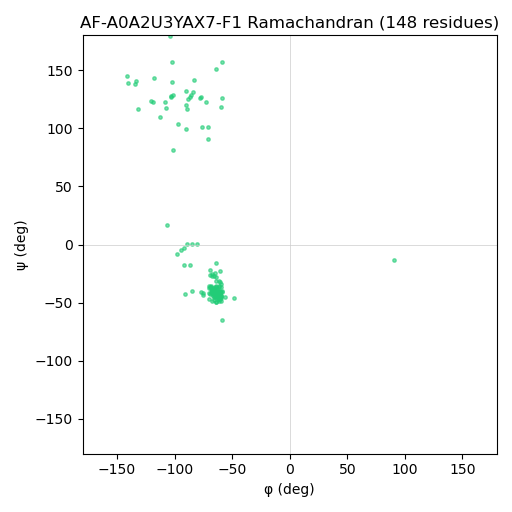0 1.00 75.62 95 ILE A O 1
ATOM 770 N N . GLN A 1 96 ? 21.161 2.949 -27.143 1.00 79.25 96 GLN A N 1
ATOM 771 C CA . GLN A 1 96 ? 22.551 3.285 -27.443 1.00 79.25 96 GLN A CA 1
ATOM 772 C C . GLN A 1 96 ? 23.284 2.122 -28.121 1.00 79.25 96 GLN A C 1
ATOM 774 O O . GLN A 1 96 ? 24.001 2.350 -29.095 1.00 79.25 96 GLN A O 1
ATOM 779 N N . GLU A 1 97 ? 23.071 0.891 -27.657 1.00 81.62 97 GLU A N 1
ATOM 780 C CA . GLU A 1 97 ? 23.678 -0.300 -28.251 1.00 81.62 97 GLU A CA 1
ATOM 781 C C . GLU A 1 97 ? 23.116 -0.588 -29.651 1.00 81.62 97 GLU A C 1
ATOM 783 O O . GLU A 1 97 ? 23.897 -0.845 -30.568 1.00 81.62 97 GLU A O 1
ATOM 788 N N . MET A 1 98 ? 21.802 -0.442 -29.875 1.00 77.50 98 MET A N 1
ATOM 789 C CA . MET A 1 98 ? 21.226 -0.538 -31.226 1.00 77.50 98 MET A CA 1
ATOM 790 C C . MET A 1 98 ? 21.819 0.513 -32.170 1.00 77.50 98 MET A C 1
ATOM 792 O O . MET A 1 98 ? 22.320 0.167 -33.238 1.00 77.50 98 MET A O 1
ATOM 796 N N . LYS A 1 99 ? 21.880 1.784 -31.746 1.00 83.25 99 LYS A N 1
ATOM 797 C CA . LYS A 1 99 ? 22.492 2.858 -32.551 1.00 83.25 99 LYS A CA 1
ATOM 798 C C . LYS A 1 99 ? 23.972 2.612 -32.844 1.00 83.25 99 LYS A C 1
ATOM 800 O O . LYS A 1 99 ? 24.471 3.058 -33.878 1.00 83.25 99 LYS A O 1
ATOM 805 N N . ARG A 1 100 ? 24.704 1.966 -31.932 1.00 82.06 100 ARG A N 1
ATOM 806 C CA . ARG A 1 100 ? 26.114 1.616 -32.139 1.00 82.06 100 ARG A CA 1
ATOM 807 C C . ARG A 1 100 ? 26.252 0.518 -33.191 1.00 82.06 100 ARG A C 1
ATOM 809 O O . ARG A 1 100 ? 27.032 0.695 -34.124 1.00 82.06 100 ARG A O 1
ATOM 816 N N . ARG A 1 101 ? 25.444 -0.540 -33.095 1.00 83.31 101 ARG A N 1
ATOM 817 C CA . ARG A 1 101 ? 25.416 -1.642 -34.070 1.00 83.31 101 ARG A CA 1
ATOM 818 C C . ARG A 1 101 ? 25.033 -1.162 -35.466 1.00 83.31 101 ARG A C 1
ATOM 820 O O . ARG A 1 101 ? 25.771 -1.423 -36.407 1.00 83.31 101 ARG A O 1
ATOM 827 N N . GLU A 1 102 ? 23.979 -0.358 -35.591 1.00 82.88 102 GLU A N 1
ATOM 828 C CA . GLU A 1 102 ? 23.562 0.218 -36.880 1.00 82.88 102 GLU A CA 1
ATOM 829 C C . GLU A 1 102 ? 24.666 1.073 -37.524 1.00 82.88 102 GLU A C 1
ATOM 831 O O . GLU A 1 102 ? 24.891 1.013 -38.734 1.00 82.88 102 GLU A O 1
ATOM 836 N N . LYS A 1 103 ? 25.396 1.865 -36.723 1.00 84.94 103 LYS A N 1
ATOM 837 C CA . LYS A 1 103 ? 26.531 2.659 -37.218 1.00 84.94 103 LYS A CA 1
ATOM 838 C C . LYS A 1 103 ? 27.690 1.782 -37.687 1.00 84.94 103 LYS A C 1
ATOM 840 O O . LYS A 1 103 ? 28.310 2.107 -38.699 1.00 84.94 103 LYS A O 1
ATOM 845 N N . GLU A 1 104 ? 28.004 0.712 -36.962 1.00 85.94 104 GLU A N 1
ATOM 846 C CA . GLU A 1 104 ? 29.055 -0.239 -37.342 1.00 85.94 104 GLU A CA 1
ATOM 847 C C . GLU A 1 104 ? 28.682 -1.007 -38.621 1.00 85.94 104 GLU A C 1
ATOM 849 O O . GLU A 1 104 ? 29.512 -1.135 -39.522 1.00 85.94 104 GLU A O 1
ATOM 854 N N . GLU A 1 105 ? 27.427 -1.438 -38.758 1.00 86.12 105 GLU A N 1
ATOM 855 C CA . GLU A 1 105 ? 26.917 -2.098 -39.965 1.00 86.12 105 GLU A CA 1
ATOM 856 C C . GLU A 1 105 ? 26.911 -1.166 -41.180 1.00 86.12 105 GLU A C 1
ATOM 858 O O . GLU A 1 105 ? 27.365 -1.557 -42.258 1.00 86.12 105 GLU A O 1
ATOM 863 N N . MET A 1 106 ? 26.486 0.092 -41.015 1.00 85.50 106 MET A N 1
ATOM 864 C CA . MET A 1 106 ? 26.553 1.082 -42.094 1.00 85.50 106 MET A CA 1
ATOM 865 C C . MET A 1 106 ? 27.988 1.345 -42.555 1.00 85.50 106 MET A C 1
ATOM 867 O O . MET A 1 106 ? 28.216 1.480 -43.757 1.00 85.50 106 MET A O 1
ATOM 871 N N . LYS A 1 107 ? 28.955 1.422 -41.631 1.00 87.88 107 LYS A N 1
ATOM 872 C CA . LYS A 1 107 ? 30.371 1.601 -41.988 1.00 87.88 107 LYS A CA 1
ATOM 873 C C . LYS A 1 107 ? 30.902 0.405 -42.772 1.00 87.88 107 LYS A C 1
ATOM 875 O O . LYS A 1 107 ? 31.425 0.601 -43.864 1.00 87.88 107 LYS A O 1
ATOM 880 N N . LYS A 1 108 ? 30.670 -0.819 -42.286 1.00 88.19 108 LYS A N 1
ATOM 881 C CA . LYS A 1 108 ? 31.079 -2.051 -42.984 1.00 88.19 108 LYS A CA 1
ATOM 882 C C . LYS A 1 108 ? 30.459 -2.155 -44.375 1.00 88.19 108 LYS A C 1
ATOM 884 O O . LYS A 1 108 ? 31.141 -2.526 -45.326 1.00 88.19 108 LYS A O 1
ATOM 889 N N . LYS A 1 109 ? 29.179 -1.795 -44.517 1.00 87.88 109 LYS A N 1
ATOM 890 C CA . LYS A 1 109 ? 28.497 -1.795 -45.817 1.00 87.88 109 LYS A CA 1
ATOM 891 C C . LYS A 1 109 ? 29.129 -0.794 -46.787 1.00 87.88 109 LYS A C 1
ATOM 893 O O . LYS A 1 109 ? 29.403 -1.164 -47.922 1.00 87.88 109 LYS A O 1
ATOM 898 N N . ARG A 1 110 ? 29.434 0.428 -46.331 1.00 87.12 110 ARG A N 1
ATOM 899 C CA . ARG A 1 110 ? 30.131 1.442 -47.145 1.00 87.12 110 ARG A CA 1
ATOM 900 C C . ARG A 1 110 ? 31.522 0.979 -47.571 1.00 87.12 110 ARG A C 1
ATOM 902 O O . ARG A 1 110 ? 31.848 1.089 -48.743 1.00 87.12 110 ARG A O 1
ATOM 909 N N . GLU A 1 111 ? 32.304 0.411 -46.656 1.00 88.62 111 GLU A N 1
ATOM 910 C CA . GLU A 1 111 ? 33.638 -0.125 -46.960 1.00 88.62 111 GLU A CA 1
ATOM 911 C C . GLU A 1 111 ? 33.574 -1.268 -47.987 1.00 88.62 111 GLU A C 1
ATOM 913 O O . GLU A 1 111 ? 34.365 -1.303 -48.931 1.00 88.62 111 GLU A O 1
ATOM 918 N N . MET A 1 112 ? 32.600 -2.177 -47.856 1.00 85.25 112 MET A N 1
ATOM 919 C CA . MET A 1 112 ? 32.373 -3.240 -48.839 1.00 85.25 112 MET A CA 1
ATOM 920 C C . MET A 1 112 ? 31.942 -2.699 -50.203 1.00 85.25 112 MET A C 1
ATOM 922 O O . MET A 1 112 ? 32.430 -3.185 -51.224 1.00 85.25 112 MET A O 1
ATOM 926 N N . ASP A 1 113 ? 31.043 -1.716 -50.239 1.00 89.69 113 ASP A N 1
ATOM 927 C CA . ASP A 1 113 ? 30.571 -1.108 -51.483 1.00 89.69 113 ASP A CA 1
ATOM 928 C C . ASP A 1 113 ? 31.693 -0.316 -52.176 1.00 89.69 113 ASP A C 1
ATOM 930 O O . ASP A 1 113 ? 31.861 -0.428 -53.391 1.00 89.69 113 ASP A O 1
ATOM 934 N N . GLU A 1 114 ? 32.541 0.393 -51.423 1.00 91.56 114 GLU A N 1
ATOM 935 C CA . GLU A 1 114 ? 33.744 1.048 -51.952 1.00 91.56 114 GLU A CA 1
ATOM 936 C C . GLU A 1 114 ? 34.748 0.042 -52.522 1.00 91.56 114 GLU A C 1
ATOM 938 O O . GLU A 1 114 ? 35.306 0.262 -53.601 1.00 91.56 114 GLU A O 1
ATOM 943 N N . LEU A 1 115 ? 34.985 -1.073 -51.824 1.00 91.06 115 LEU A N 1
ATOM 944 C CA . LEU A 1 115 ? 35.895 -2.114 -52.294 1.00 91.06 115 LEU A CA 1
ATOM 945 C C . LEU A 1 115 ? 35.348 -2.804 -53.550 1.00 91.06 115 LEU A C 1
ATOM 947 O O . LEU A 1 115 ? 36.094 -3.010 -54.508 1.00 91.06 115 LEU A O 1
ATOM 951 N N . ARG A 1 116 ? 34.039 -3.088 -53.590 1.00 91.44 116 ARG A N 1
ATOM 952 C CA . ARG A 1 116 ? 33.344 -3.594 -54.785 1.00 91.44 116 ARG A CA 1
ATOM 953 C C . ARG A 1 116 ? 33.451 -2.617 -55.947 1.00 91.44 116 ARG A C 1
ATOM 955 O O . ARG A 1 116 ? 33.756 -3.042 -57.056 1.00 91.44 116 ARG A O 1
ATOM 962 N N . HIS A 1 117 ? 33.250 -1.324 -55.703 1.00 92.50 117 HIS A N 1
ATOM 963 C CA . HIS A 1 117 ? 33.377 -0.290 -56.726 1.00 92.50 117 HIS A CA 1
ATOM 964 C C . HIS A 1 117 ? 34.808 -0.216 -57.282 1.00 92.50 117 HIS A C 1
ATOM 966 O O . HIS A 1 117 ? 35.002 -0.204 -58.498 1.00 92.50 117 HIS A O 1
ATOM 972 N N . LYS A 1 118 ? 35.825 -0.237 -56.408 1.00 91.69 118 LYS A N 1
ATOM 973 C CA . LYS A 1 118 ? 37.242 -0.298 -56.813 1.00 91.69 118 LYS A CA 1
ATOM 974 C C . LYS A 1 118 ? 37.542 -1.552 -57.639 1.00 91.69 118 LYS A C 1
ATOM 976 O O . LYS A 1 118 ? 38.195 -1.453 -58.675 1.00 91.69 118 LYS A O 1
ATOM 981 N N . PHE A 1 119 ? 37.033 -2.708 -57.217 1.00 93.44 119 PHE A N 1
ATOM 982 C CA . PHE A 1 119 ? 37.230 -3.978 -57.915 1.00 93.44 119 PHE A CA 1
ATOM 983 C C . PHE A 1 119 ? 36.563 -3.998 -59.299 1.00 93.44 119 PHE A C 1
ATOM 985 O O . PHE A 1 119 ? 37.203 -4.360 -60.284 1.00 93.44 119 PHE A O 1
ATOM 992 N N . LEU A 1 120 ? 35.314 -3.533 -59.401 1.00 92.94 120 LEU A N 1
ATOM 993 C CA . LEU A 1 120 ? 34.603 -3.393 -60.676 1.00 92.94 120 LEU A CA 1
ATOM 994 C C . LEU A 1 120 ? 35.333 -2.439 -61.628 1.00 92.94 120 LEU A C 1
ATOM 996 O O . LEU A 1 120 ? 35.483 -2.753 -62.806 1.00 92.94 120 LEU A O 1
ATOM 1000 N N . SER A 1 121 ? 35.840 -1.313 -61.119 1.00 92.94 121 SER A N 1
ATOM 1001 C CA . SER A 1 121 ? 36.645 -0.375 -61.909 1.00 92.94 121 SER A CA 1
ATOM 1002 C C . SER A 1 121 ? 37.910 -1.037 -62.468 1.00 92.94 121 SER A C 1
ATOM 1004 O O . SER A 1 121 ? 38.183 -0.927 -63.663 1.00 92.94 121 SER A O 1
ATOM 1006 N N . TYR A 1 122 ? 38.642 -1.800 -61.647 1.00 90.94 122 TYR A N 1
ATOM 1007 C CA . TYR A 1 122 ? 39.828 -2.537 -62.095 1.00 90.94 122 TYR A CA 1
ATOM 1008 C C . TYR A 1 122 ? 39.499 -3.562 -63.190 1.00 90.94 122 TYR A C 1
ATOM 1010 O O . TYR A 1 122 ? 40.196 -3.624 -64.202 1.00 90.94 122 TYR A O 1
ATOM 1018 N N . ILE A 1 123 ? 38.401 -4.310 -63.036 1.00 91.81 123 ILE A N 1
ATOM 1019 C CA . ILE A 1 123 ? 37.921 -5.255 -64.056 1.00 91.81 123 ILE A CA 1
ATOM 1020 C C . ILE A 1 123 ? 37.598 -4.527 -65.365 1.00 91.81 123 ILE A C 1
ATOM 1022 O O . ILE A 1 123 ? 38.038 -4.956 -66.431 1.00 91.81 123 ILE A O 1
ATOM 1026 N N . ILE A 1 124 ? 36.867 -3.411 -65.306 1.00 90.56 124 ILE A N 1
ATOM 1027 C CA . ILE A 1 124 ? 36.511 -2.625 -66.496 1.00 90.56 124 ILE A CA 1
ATOM 1028 C C . ILE A 1 124 ? 37.772 -2.104 -67.198 1.00 90.56 124 ILE A C 1
ATOM 1030 O O . ILE A 1 124 ? 37.871 -2.191 -68.424 1.00 90.56 124 ILE A O 1
ATOM 1034 N N . LEU A 1 125 ? 38.753 -1.605 -66.441 1.00 89.25 125 LEU A N 1
ATOM 1035 C CA . LEU A 1 125 ? 40.035 -1.150 -66.982 1.00 89.25 125 LEU A CA 1
ATOM 1036 C C . LEU A 1 125 ? 40.813 -2.292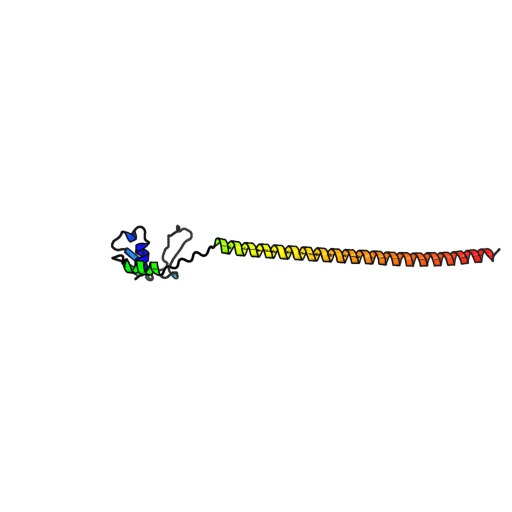 -67.645 1.00 89.25 125 LEU A C 1
ATOM 1038 O O . LEU A 1 125 ? 41.315 -2.112 -68.755 1.00 89.25 125 LEU A O 1
ATOM 1042 N N . ALA A 1 126 ? 40.861 -3.474 -67.025 1.00 87.31 126 ALA A N 1
ATOM 1043 C CA . ALA A 1 126 ? 41.509 -4.653 -67.596 1.00 87.31 126 ALA A CA 1
ATOM 1044 C C . ALA A 1 126 ? 40.835 -5.096 -68.909 1.00 87.31 126 ALA A C 1
ATOM 1046 O O . ALA A 1 126 ? 41.513 -5.302 -69.918 1.00 87.31 126 ALA A O 1
ATOM 1047 N N . HIS A 1 127 ? 39.498 -5.151 -68.941 1.00 86.06 127 HIS A N 1
ATOM 1048 C CA . HIS A 1 127 ? 38.743 -5.442 -70.164 1.00 86.06 127 HIS A CA 1
ATOM 1049 C C . HIS A 1 127 ? 38.990 -4.399 -71.263 1.00 86.06 127 HIS A C 1
ATOM 1051 O O . HIS A 1 127 ? 39.140 -4.763 -72.433 1.00 86.06 127 HIS A O 1
ATOM 1057 N N . LYS A 1 128 ? 39.057 -3.109 -70.908 1.00 84.06 128 LYS A N 1
ATOM 1058 C CA . LYS A 1 128 ? 39.347 -2.028 -71.858 1.00 84.06 128 LYS A CA 1
ATOM 1059 C C . LYS A 1 128 ? 40.759 -2.154 -72.436 1.00 84.06 128 LYS A C 1
ATOM 1061 O O . LYS A 1 128 ? 40.907 -2.096 -73.654 1.00 84.06 128 LYS A O 1
ATOM 1066 N N . TYR A 1 129 ? 41.760 -2.413 -71.596 1.00 82.31 129 TYR A N 1
ATOM 1067 C CA . TYR A 1 129 ? 43.152 -2.600 -72.016 1.00 82.31 129 TYR A CA 1
ATOM 1068 C C . TYR A 1 129 ? 43.320 -3.786 -72.974 1.00 82.31 129 TYR A C 1
ATOM 1070 O O . TYR A 1 129 ? 44.033 -3.693 -73.975 1.00 82.31 129 TYR A O 1
ATOM 1078 N N . GLN A 1 130 ? 42.630 -4.898 -72.711 1.00 78.06 130 GLN A N 1
ATOM 1079 C CA . GLN A 1 130 ? 42.671 -6.060 -73.596 1.00 78.06 130 GLN A CA 1
ATOM 1080 C C . GLN A 1 130 ? 41.996 -5.772 -74.942 1.00 78.06 130 GLN A C 1
ATOM 1082 O O . GLN A 1 130 ? 42.521 -6.151 -75.987 1.00 78.06 130 GLN A O 1
ATOM 1087 N N . LYS A 1 131 ? 40.879 -5.035 -74.943 1.00 75.19 131 LYS A N 1
ATOM 1088 C CA . LYS A 1 131 ? 40.191 -4.623 -76.174 1.00 75.19 131 LYS A CA 1
ATOM 1089 C C . LYS A 1 131 ? 41.035 -3.657 -77.013 1.00 75.19 131 LYS A C 1
ATOM 1091 O O . LYS A 1 131 ? 41.120 -3.833 -78.227 1.00 75.19 131 LYS A O 1
ATOM 1096 N N . GLU A 1 132 ? 41.687 -2.683 -76.379 1.00 76.38 132 GLU A N 1
ATOM 1097 C CA . GLU A 1 132 ? 42.590 -1.742 -77.050 1.00 76.38 132 GLU A CA 1
ATOM 1098 C C . GLU A 1 132 ? 43.815 -2.457 -77.637 1.00 76.38 132 GLU A C 1
ATOM 1100 O O . GLU A 1 132 ? 44.126 -2.245 -78.806 1.00 76.38 132 GLU A O 1
ATOM 1105 N N . ASN A 1 133 ? 44.443 -3.389 -76.911 1.00 69.75 133 ASN A N 1
ATOM 1106 C CA . ASN A 1 133 ? 45.554 -4.178 -77.457 1.00 69.75 133 ASN A CA 1
ATOM 1107 C C . ASN A 1 133 ? 45.136 -5.064 -78.633 1.00 69.75 133 ASN A C 1
ATOM 1109 O O . ASN A 1 133 ? 45.822 -5.077 -79.652 1.00 69.75 133 ASN A O 1
ATOM 1113 N N . VAL A 1 134 ? 43.999 -5.759 -78.544 1.00 69.38 134 VAL A N 1
ATOM 1114 C CA . VAL A 1 134 ? 43.485 -6.571 -79.659 1.00 69.38 134 VAL A CA 1
ATOM 1115 C C . VAL A 1 134 ? 43.157 -5.688 -80.867 1.00 69.38 134 VAL A C 1
ATOM 1117 O O . VAL A 1 134 ? 43.515 -6.032 -81.991 1.00 69.38 134 VAL A O 1
ATOM 1120 N N . SER A 1 135 ? 42.557 -4.511 -80.658 1.00 66.00 135 SER A N 1
ATOM 1121 C CA . SER A 1 135 ? 42.308 -3.555 -81.746 1.00 66.00 135 SER A CA 1
ATOM 1122 C C . SER A 1 135 ? 43.596 -2.989 -82.354 1.00 66.00 135 SER A C 1
ATOM 1124 O O . SER A 1 135 ? 43.687 -2.855 -83.572 1.00 66.00 135 SER A O 1
ATOM 1126 N N . GLY A 1 136 ? 44.616 -2.721 -81.534 1.00 67.88 136 GLY A N 1
ATOM 1127 C CA . GLY A 1 136 ? 45.913 -2.218 -81.975 1.00 67.88 136 GLY A CA 1
ATOM 1128 C C . GLY A 1 136 ? 46.720 -3.262 -82.745 1.00 67.88 136 GLY A C 1
ATOM 1129 O O . GLY A 1 136 ? 47.373 -2.924 -83.730 1.00 67.88 136 GLY A O 1
ATOM 1130 N N . ILE A 1 137 ? 46.647 -4.534 -82.342 1.00 68.00 137 ILE A N 1
ATOM 1131 C CA . ILE A 1 137 ? 47.246 -5.660 -83.071 1.00 68.00 137 ILE A CA 1
ATOM 1132 C C . ILE A 1 137 ? 46.524 -5.858 -84.405 1.00 68.00 137 ILE A C 1
ATOM 1134 O O . ILE A 1 137 ? 47.180 -5.897 -85.445 1.00 68.00 137 ILE A O 1
ATOM 1138 N N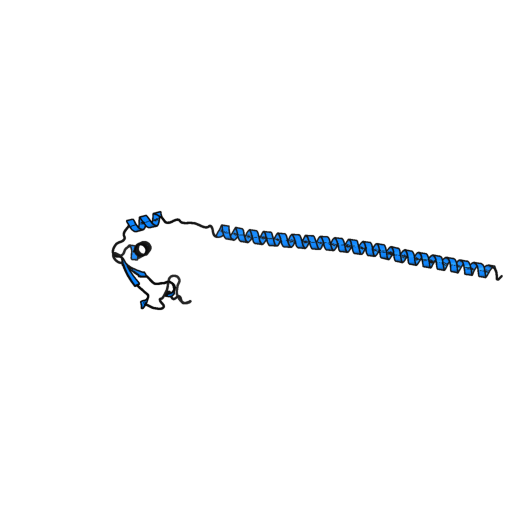 . ASN A 1 138 ? 45.188 -5.889 -84.399 1.00 66.19 138 ASN A N 1
ATOM 1139 C CA . ASN A 1 138 ? 44.400 -6.038 -85.620 1.00 66.19 138 ASN A CA 1
ATOM 1140 C C . ASN A 1 138 ? 44.664 -4.895 -86.607 1.00 66.19 138 ASN A C 1
ATOM 1142 O O . ASN A 1 138 ? 44.912 -5.173 -87.772 1.00 66.19 138 ASN A O 1
ATOM 1146 N N . GLY A 1 139 ? 44.711 -3.638 -86.147 1.00 63.81 139 GLY A N 1
ATOM 1147 C CA . GLY A 1 139 ? 45.015 -2.478 -86.993 1.00 63.81 139 GLY A CA 1
ATOM 1148 C C . GLY A 1 139 ? 46.430 -2.490 -87.585 1.00 63.81 139 GLY A C 1
ATOM 1149 O O . GLY A 1 139 ? 46.625 -2.096 -88.734 1.00 63.81 139 GLY A O 1
ATOM 1150 N N . LYS A 1 140 ? 47.426 -2.985 -86.836 1.00 67.00 140 LYS A N 1
ATOM 1151 C CA . LYS A 1 140 ? 48.795 -3.172 -87.348 1.00 67.00 140 LYS A CA 1
ATOM 1152 C C . LYS A 1 140 ? 48.866 -4.280 -88.399 1.00 67.00 140 LYS A C 1
ATOM 1154 O O . LYS A 1 140 ? 49.578 -4.113 -89.385 1.00 67.00 140 LYS A O 1
ATOM 1159 N N . ILE A 1 141 ? 48.116 -5.370 -88.218 1.00 65.44 141 ILE A N 1
ATOM 1160 C CA . ILE A 1 141 ? 48.023 -6.464 -89.195 1.00 65.44 141 ILE A CA 1
ATOM 1161 C C . ILE A 1 141 ? 47.382 -5.969 -90.501 1.00 65.44 141 ILE A C 1
ATOM 1163 O O . ILE A 1 141 ? 47.937 -6.220 -91.570 1.00 65.44 141 ILE A O 1
ATOM 1167 N N . THR A 1 142 ? 46.284 -5.202 -90.445 1.00 60.72 142 THR A N 1
ATOM 1168 C CA . THR A 1 142 ? 45.669 -4.618 -91.654 1.00 60.72 142 THR A CA 1
ATOM 1169 C C . THR A 1 142 ? 46.597 -3.633 -92.358 1.00 60.72 142 THR A C 1
ATOM 1171 O O . THR A 1 142 ? 46.676 -3.647 -93.583 1.00 60.72 142 THR A O 1
ATOM 1174 N N . PHE A 1 143 ? 47.331 -2.806 -91.608 1.00 64.31 143 PHE A N 1
ATOM 1175 C CA . PHE A 1 143 ? 48.287 -1.862 -92.192 1.00 64.31 143 PHE A CA 1
ATOM 1176 C C . PHE A 1 143 ? 49.472 -2.567 -92.870 1.00 64.31 143 PHE A C 1
ATOM 1178 O O . PHE A 1 143 ? 49.917 -2.125 -93.927 1.00 64.31 143 PHE A O 1
ATOM 1185 N N . LEU A 1 144 ? 49.968 -3.676 -92.307 1.00 62.72 144 LEU A N 1
ATOM 1186 C CA . LEU A 1 144 ? 51.028 -4.475 -92.934 1.00 62.72 144 LEU A CA 1
ATOM 1187 C C . LEU A 1 144 ? 50.544 -5.157 -94.223 1.00 62.72 144 LEU A C 1
ATOM 1189 O O . LEU A 1 144 ? 51.258 -5.144 -95.223 1.00 62.72 144 LEU A O 1
ATOM 1193 N N . LEU A 1 145 ? 49.327 -5.710 -94.212 1.00 63.66 145 LEU A N 1
ATOM 1194 C CA . LEU A 1 145 ? 48.717 -6.350 -95.382 1.00 63.66 145 LEU A CA 1
ATOM 1195 C C . LEU A 1 145 ? 48.497 -5.361 -96.535 1.00 63.66 145 LEU A C 1
ATOM 1197 O O . LEU A 1 145 ? 48.753 -5.708 -97.683 1.00 63.66 145 LEU A O 1
ATOM 1201 N N . LEU A 1 146 ? 48.105 -4.116 -96.242 1.00 66.25 146 LEU A N 1
ATOM 1202 C CA . LEU A 1 146 ? 47.922 -3.078 -97.264 1.00 66.25 146 LEU A CA 1
ATOM 1203 C C . LEU A 1 146 ? 49.248 -2.639 -97.917 1.00 66.25 146 LEU A C 1
ATOM 1205 O O . LEU A 1 146 ? 49.253 -2.192 -99.057 1.00 66.25 146 LEU A O 1
ATOM 1209 N N . LYS A 1 147 ? 50.371 -2.759 -97.197 1.00 65.88 147 LYS A N 1
ATOM 1210 C CA . LYS A 1 147 ? 51.705 -2.327 -97.650 1.00 65.88 147 LYS A CA 1
ATOM 1211 C C . LYS A 1 147 ? 52.460 -3.386 -98.458 1.00 65.88 147 LYS A C 1
ATOM 1213 O O . LYS A 1 147 ? 53.428 -3.047 -99.126 1.00 65.88 147 LYS A O 1
ATOM 1218 N N . LEU A 1 148 ? 52.043 -4.649 -98.363 1.00 61.34 148 LEU A N 1
ATOM 1219 C CA . LEU A 1 148 ? 52.613 -5.783 -99.100 1.00 61.34 148 LEU A CA 1
ATOM 1220 C C . LEU A 1 148 ? 51.812 -6.138 -100.366 1.00 61.34 148 LEU A C 1
ATOM 1222 O O . LEU A 1 148 ? 52.252 -6.985 -101.136 1.00 61.34 148 LEU A O 1
ATOM 1226 N N . GLY A 1 149 ? 50.642 -5.522 -100.567 1.00 58.28 149 GLY A N 1
ATOM 1227 C CA . GLY A 1 149 ? 49.750 -5.766 -101.706 1.00 58.28 149 GLY A CA 1
ATOM 1228 C C . GLY A 1 149 ? 49.719 -4.655 -102.764 1.00 58.28 149 GLY A C 1
ATOM 1229 O O . GLY A 1 149 ? 48.758 -4.613 -103.528 1.00 58.28 149 GLY A O 1
ATOM 1230 N N . GLY A 1 150 ? 50.705 -3.750 -102.779 1.00 46.53 150 GLY A N 1
ATOM 1231 C CA . GLY A 1 150 ? 50.833 -2.646 -103.741 1.00 46.53 150 GLY A CA 1
ATOM 1232 C C . GLY A 1 150 ? 52.181 -2.643 -104.442 1.00 46.53 150 GLY A C 1
ATOM 1233 O O . GLY A 1 150 ? 53.170 -3.050 -103.792 1.00 46.53 150 GLY A O 1
#

Sequence (150 aa):
MDCAHLVKANSIQGCKMNNVNVVYTPWSNLKKTADMDVGQIGFHRQKDVKIVTVEKKVNEILNRLEKTKMERFPDLAAEKECRDREERNEKKAQIQEMKRREKEEMKKKREMDELRHKFLSYIILAHKYQKENVSGINGKITFLLLKLGG

Organism: Leptonychotes weddellii (NCBI:txid9713)

Radius of gyration: 47.25 Å; Cα contacts (8 Å, |Δi|>4): 70; chains: 1; bounding box: 77×25×134 Å

pLDDT: mean 80.94, std 11.54, range [46.53, 94.62]

Nearest PDB structures (foldseek):
  7eoe-assembly1_B  TM=6.697E-01  e=6.949E-14  Homo sapiens
  8woh-assembly1_B  TM=6.473E-01  e=1.996E-12  Homo sapiens

Foldseek 3Di:
DLVVLVVQCPDPPSVPDQKDKDKDADPVQWDDDPPDDDPDIDGPDPVRIDIDMDRDRDVVSVVVVVVVDDDDDPPPVVVVVVVVVVVVVVVVVVVVVVVVVVVVVVVVVVVVVVVVVVVVVVVVVVVVVVVVVVVVVVVVVVVVVVVVPD